Protein 6ZUS (pdb70)

Nearest PDB structures (foldseek):
  6zus-assembly1_A  TM=1.007E+00  e=6.731E-32  Fulvia fulva
  4fpq-assembly1_A  TM=4.615E-01  e=1.179E-02  Plenodomus lingam JN3
  4wjb-assembly2_C  TM=2.778E-01  e=6.320E-01  Burkholderia cenocepacia J2315
  3io1-assembly1_B-2  TM=3.240E-01  e=3.001E+00  Klebsiella pneumoniae subsp. pneumoniae MGH 78578
  3n5f-assembly1_B  TM=2.311E-01  e=1.263E+00  Geobacillus stearothermophilus

Foldseek 3Di:
DWQLFWFKKKKKKKFKDKDALVDDQVVPDDPVNQVVLVVQFDQDPLFAFPDTKADKDWDWDWAQDPVDPRIIMIITMIIIMRGTGHAAWDDSPPDIDGRPFQRVNCNGSVAHEDEVVQPPVNDDDRIHMYMDTPGGRHTSYPD

Structure (mmCIF, N/CA/C/O backbone):
data_6ZUS
#
_entry.id   6ZUS
#
_cell.length_a   40.640
_cell.length_b   53.640
_cell.length_c   86.150
_cell.angle_alpha   90.000
_cell.angle_beta   90.000
_cell.angle_gamma   90.000
#
_symmetry.space_group_name_H-M   'P 21 21 21'
#
loop_
_entity.id
_entity.type
_entity.pdbx_description
1 polymer 'Extracellular protein 11-1'
2 non-polymer DI(HYDROXYETHYL)ETHER
3 non-polymer GLYCEROL
4 non-polymer 'ZINC ION'
5 water water
#
loop_
_atom_site.group_PDB
_atom_site.id
_atom_site.type_symbol
_atom_site.label_atom_id
_atom_site.label_alt_id
_atom_site.label_comp_id
_atom_site.label_asym_id
_atom_site.label_entity_id
_atom_site.label_seq_id
_atom_site.pdbx_PDB_ins_code
_atom_site.Cartn_x
_atom_site.Cartn_y
_atom_site.Cartn_z
_atom_site.occupancy
_atom_site.B_iso_or_equiv
_atom_site.auth_seq_id
_atom_site.auth_comp_id
_atom_site.auth_asym_id
_atom_site.auth_atom_id
_atom_site.pdbx_PDB_model_num
ATOM 1 N N . GLY A 1 1 ? 34.536 -7.805 10.636 1.00 27.70 -2 GLY A N 1
ATOM 2 C CA . GLY A 1 1 ? 35.399 -6.670 10.920 1.00 24.61 -2 GLY A CA 1
ATOM 3 C C . GLY A 1 1 ? 35.705 -6.594 12.430 1.00 26.74 -2 GLY A C 1
ATOM 4 O O . GLY A 1 1 ? 35.226 -7.457 13.208 1.00 24.04 -2 GLY A O 1
ATOM 5 N N . HIS A 1 2 ? 36.468 -5.575 12.813 1.00 31.37 -1 HIS A N 1
ATOM 6 C CA . HIS A 1 2 ? 36.774 -5.151 14.208 1.00 30.81 -1 HIS A CA 1
ATOM 7 C C . HIS A 1 2 ? 36.565 -3.645 14.260 1.00 32.10 -1 HIS A C 1
ATOM 8 O O . HIS A 1 2 ? 36.895 -2.983 13.258 1.00 31.37 -1 HIS A O 1
ATOM 15 N N . MET A 1 3 ? 35.979 -3.129 15.342 1.00 27.91 0 MET A N 1
ATOM 16 C CA A MET A 1 3 ? 35.956 -1.677 15.658 0.50 30.75 0 MET A CA 1
ATOM 17 C CA B MET A 1 3 ? 35.990 -1.666 15.608 0.50 30.57 0 MET A CA 1
ATOM 18 C C . MET A 1 3 ? 37.100 -1.418 16.645 1.00 28.77 0 MET A C 1
ATOM 19 O O . MET A 1 3 ? 37.001 -1.904 17.788 1.00 26.21 0 MET A O 1
ATOM 28 N N . LEU A 1 4 ? 38.159 -0.732 16.249 1.00 27.78 1 LEU A N 1
ATOM 29 C CA . LEU A 1 4 ? 39.367 -0.582 17.125 1.00 33.46 1 LEU A CA 1
ATOM 30 C C . LEU A 1 4 ? 39.391 0.804 17.775 1.00 34.55 1 LEU A C 1
ATOM 31 O O . LEU A 1 4 ? 40.468 1.171 18.225 1.00 41.67 1 LEU A O 1
ATOM 36 N N . ASP A 1 5 ? 38.234 1.471 17.837 1.00 34.00 2 ASP A N 1
ATOM 37 C CA . ASP A 1 5 ? 38.049 2.911 18.183 1.00 44.16 2 ASP A CA 1
ATOM 38 C C . ASP A 1 5 ? 37.184 3.026 19.461 1.00 39.24 2 ASP A C 1
ATOM 39 O O . ASP A 1 5 ? 36.316 3.946 19.518 1.00 41.81 2 ASP A O 1
ATOM 44 N N . CYS A 1 6 ? 37.251 2.027 20.348 1.00 29.55 3 CYS A N 1
ATOM 45 C CA . CYS A 1 6 ? 36.635 2.101 21.692 1.00 28.67 3 CYS A CA 1
ATOM 46 C C . CYS A 1 6 ? 37.712 2.598 22.676 1.00 27.46 3 CYS A C 1
ATOM 47 O O . CYS A 1 6 ? 38.927 2.606 22.313 1.00 24.07 3 CYS A O 1
ATOM 50 N N . LYS A 1 7 ? 37.291 2.989 23.883 1.00 25.66 4 LYS A N 1
ATOM 51 C CA . LYS A 1 7 ? 38.170 3.417 25.006 1.00 24.24 4 LYS A CA 1
ATOM 52 C C . LYS A 1 7 ? 37.790 2.625 26.262 1.00 24.26 4 LYS A C 1
ATOM 53 O O . LYS A 1 7 ? 36.651 2.061 26.320 1.00 24.85 4 LYS A O 1
ATOM 59 N N . ALA A 1 8 ? 38.724 2.525 27.214 1.00 21.24 5 ALA A N 1
ATOM 60 C CA . ALA A 1 8 ? 38.448 2.064 28.577 1.00 21.27 5 ALA A CA 1
ATOM 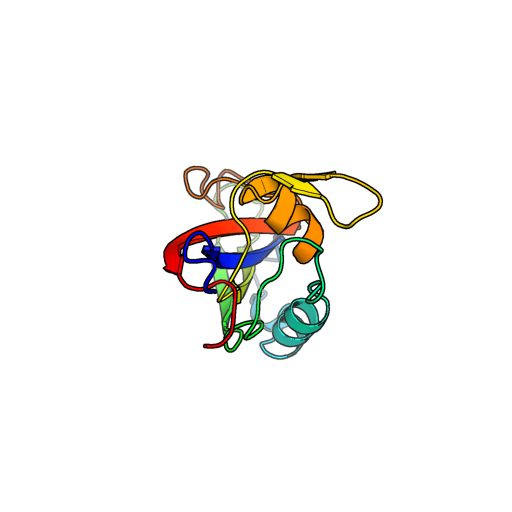61 C C . ALA A 1 8 ? 38.304 3.324 29.433 1.00 21.71 5 ALA A C 1
ATOM 62 O O . ALA A 1 8 ? 39.060 4.291 29.205 1.00 20.51 5 ALA A O 1
ATOM 64 N N . VAL A 1 9 ? 37.307 3.315 30.332 1.00 22.89 6 VAL A N 1
ATOM 65 C CA . VAL A 1 9 ? 36.940 4.492 31.170 1.00 20.17 6 VAL A CA 1
ATOM 66 C C . VAL A 1 9 ? 37.040 4.063 32.643 1.00 20.82 6 VAL A C 1
ATOM 67 O O . VAL A 1 9 ? 36.364 3.086 33.036 1.00 20.21 6 VAL A O 1
ATOM 71 N N . ALA A 1 10 ? 37.907 4.743 33.416 1.00 20.00 7 ALA A N 1
ATOM 72 C CA . ALA A 1 10 ? 38.032 4.632 34.882 1.00 20.87 7 ALA A CA 1
ATOM 73 C C . ALA A 1 10 ? 36.892 5.466 35.489 1.00 19.31 7 ALA A C 1
ATOM 74 O O . ALA A 1 10 ? 36.897 6.670 35.296 1.00 20.24 7 ALA A O 1
ATOM 76 N N . LEU A 1 11 ? 35.953 4.819 36.160 1.00 19.85 8 LEU A N 1
ATOM 77 C CA . LEU A 1 11 ? 34.721 5.451 36.746 1.00 18.64 8 LEU A CA 1
ATOM 78 C C . LEU A 1 11 ? 34.819 5.411 38.267 1.00 17.68 8 LEU A C 1
ATOM 79 O O . LEU A 1 11 ? 35.335 4.404 38.850 1.00 16.99 8 LEU A O 1
ATOM 84 N N . LYS A 1 12 ? 34.266 6.423 38.895 1.00 17.60 9 LYS A N 1
ATOM 85 C CA . LYS A 1 12 ? 34.213 6.463 40.377 1.00 18.00 9 LYS A CA 1
ATOM 86 C C . LYS A 1 12 ? 32.977 7.240 40.829 1.00 15.75 9 LYS A C 1
ATOM 87 O O . LYS A 1 12 ? 32.704 8.347 40.293 1.00 18.02 9 LYS A O 1
ATOM 93 N N . TRP A 1 13 ? 32.233 6.578 41.691 1.00 16.47 10 TRP A N 1
ATOM 94 C CA . TRP A 1 13 ? 31.013 7.082 42.366 1.00 16.57 10 TRP A CA 1
ATOM 95 C C . TRP A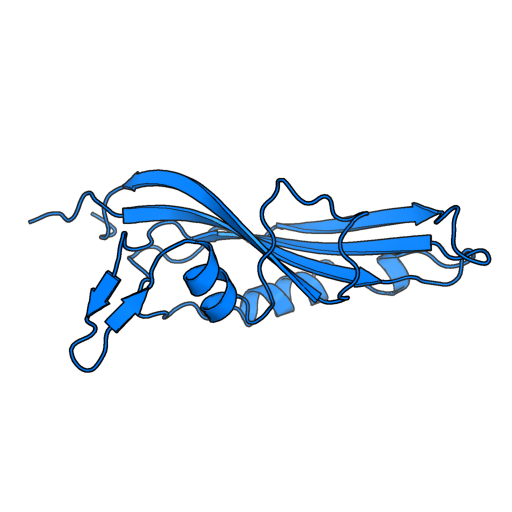 1 13 ? 31.441 7.588 43.735 1.00 16.98 10 TRP A C 1
ATOM 96 O O . TRP A 1 13 ? 32.157 6.860 44.471 1.00 17.66 10 TRP A O 1
ATOM 107 N N . VAL A 1 14 ? 31.063 8.802 44.093 1.00 16.41 11 VAL A N 1
ATOM 108 C CA . VAL A 1 14 ? 31.566 9.444 45.335 1.00 17.74 11 VAL A CA 1
ATOM 109 C C . VAL A 1 14 ? 30.402 10.003 46.152 1.00 18.55 11 VAL A C 1
ATOM 110 O O . VAL A 1 14 ? 29.548 10.691 45.573 1.00 16.00 11 VAL A O 1
ATOM 114 N N . HIS A 1 15 ? 30.410 9.717 47.453 1.00 16.96 12 HIS A N 1
ATOM 115 C CA . HIS A 1 15 ? 29.593 10.437 48.466 1.00 18.11 12 HIS A CA 1
ATOM 116 C C . HIS A 1 15 ? 30.563 11.124 49.444 1.00 18.13 12 HIS A C 1
ATOM 117 O O . HIS A 1 15 ? 31.248 10.407 50.178 1.00 17.56 12 HIS A O 1
ATOM 124 N N . GLN A 1 16 ? 30.63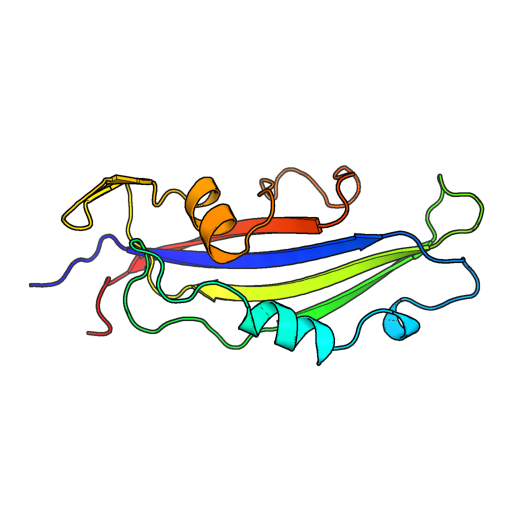7 12.458 49.406 1.00 17.06 13 GLN A N 1
ATOM 125 C CA . GLN A 1 16 ? 31.409 13.279 50.359 1.00 17.71 13 GLN A CA 1
ATOM 126 C C . GLN A 1 16 ? 30.412 13.918 51.320 1.00 18.26 13 GLN A C 1
ATOM 127 O O . GLN A 1 16 ? 29.452 14.592 50.885 1.00 17.31 13 GLN A O 1
ATOM 133 N N . PHE A 1 17 ? 30.625 13.735 52.598 1.00 19.38 14 PHE A N 1
ATOM 134 C CA . PHE A 1 17 ? 29.742 14.320 53.643 1.00 19.58 14 PHE A CA 1
ATOM 135 C C . PHE A 1 17 ? 30.504 14.544 54.956 1.00 19.36 14 PHE A C 1
ATOM 136 O O . PHE A 1 17 ? 31.622 14.053 55.134 1.00 20.41 14 PHE A O 1
ATOM 144 N N A ARG A 1 18 ? 29.904 15.319 55.859 0.50 20.77 15 ARG A N 1
ATOM 145 N N B ARG A 1 18 ? 29.846 15.257 55.869 0.50 20.99 15 ARG A N 1
ATOM 146 C CA A ARG A 1 18 ? 30.538 15.650 57.164 0.50 21.27 15 ARG A CA 1
ATOM 147 C CA B ARG A 1 18 ? 30.425 15.675 57.172 0.50 21.89 15 ARG A CA 1
ATOM 148 C C A ARG A 1 18 ? 29.847 14.818 58.245 0.50 21.19 15 ARG A C 1
ATOM 149 C C B ARG A 1 18 ? 29.813 14.795 58.260 0.50 21.47 15 ARG A C 1
ATOM 150 O O A ARG A 1 18 ? 28.620 14.584 58.139 0.50 19.75 15 ARG A O 1
ATOM 151 O O B ARG A 1 18 ? 28.599 14.481 58.169 0.50 19.75 15 ARG A O 1
ATOM 166 N N . ILE A 1 19 ? 30.612 14.419 59.259 1.00 18.78 16 ILE A N 1
ATOM 167 C CA . ILE A 1 19 ? 30.101 13.658 60.421 1.00 20.44 16 ILE A CA 1
ATOM 168 C C . ILE A 1 19 ? 30.635 14.313 61.685 1.00 19.81 16 ILE A C 1
ATOM 169 O O . ILE A 1 19 ? 31.628 15.053 61.654 1.00 18.73 16 ILE A O 1
ATOM 174 N N . PRO A 1 20 ? 29.999 14.046 62.843 1.00 23.34 17 PRO A N 1
ATOM 175 C CA . PRO A 1 20 ? 30.507 14.561 64.122 1.00 25.28 17 PRO A CA 1
ATOM 176 C C . PRO A 1 20 ? 31.966 14.122 64.341 1.00 24.24 17 PRO A C 1
ATOM 177 O O . PRO A 1 20 ? 32.299 12.947 64.004 1.00 23.78 17 PRO A O 1
ATOM 181 N N . GLY A 1 21 ? 32.812 15.032 64.842 1.00 24.42 18 GLY A N 1
ATOM 182 C CA . GLY A 1 21 ? 34.254 14.750 65.051 1.00 25.85 18 GLY A CA 1
ATOM 183 C C . GLY A 1 21 ? 34.520 13.548 65.968 1.00 25.91 18 GLY A C 1
ATOM 184 O O . GLY A 1 21 ? 35.605 12.974 65.869 1.00 28.48 18 GLY A O 1
ATOM 185 N N . GLY A 1 22 ? 33.596 13.201 66.865 1.00 24.51 19 GLY A N 1
ATOM 186 C CA . GLY A 1 22 ? 33.756 12.046 67.762 1.00 26.67 19 GLY A CA 1
ATOM 187 C C . GLY A 1 22 ? 33.449 10.730 67.045 1.00 30.31 19 GLY A C 1
ATOM 188 O O . GLY A 1 22 ? 33.704 9.645 67.613 1.00 31.07 19 GLY A O 1
ATOM 189 N N . ASP A 1 23 ? 32.866 10.784 65.845 1.00 24.83 20 ASP A N 1
ATOM 190 C CA . ASP A 1 23 ? 32.509 9.560 65.091 1.00 21.85 20 ASP A CA 1
ATOM 191 C C . ASP A 1 23 ? 33.626 9.194 64.095 1.00 21.21 20 ASP A C 1
ATOM 192 O O . ASP A 1 23 ? 34.540 10.033 63.826 1.00 22.17 20 ASP A O 1
ATOM 197 N N . ASN A 1 24 ? 33.472 8.028 63.478 1.00 20.81 21 ASN A N 1
ATOM 198 C CA . ASN A 1 24 ? 34.377 7.521 62.413 1.00 21.06 21 ASN A CA 1
ATOM 199 C C . ASN A 1 24 ? 33.586 7.312 61.121 1.00 19.87 21 ASN A C 1
ATOM 200 O O . ASN A 1 24 ? 32.402 6.935 61.167 1.00 20.31 21 ASN A O 1
ATOM 205 N N . CYS A 1 25 ? 34.237 7.462 59.966 1.00 22.67 22 CYS A N 1
ATOM 206 C CA . CYS A 1 25 ? 33.528 7.349 58.651 1.00 24.54 22 CYS A CA 1
ATOM 207 C C . CYS A 1 25 ? 33.020 5.930 58.456 1.00 20.72 22 CYS A C 1
ATOM 208 O O . CYS A 1 25 ? 31.985 5.769 57.810 1.00 22.58 22 CYS A O 1
ATOM 211 N N . ASN A 1 26 ? 33.736 4.940 58.998 1.00 22.15 23 ASN A N 1
ATOM 212 C CA . ASN A 1 26 ? 33.308 3.515 58.881 1.00 22.67 23 ASN A CA 1
ATOM 213 C C . ASN A 1 26 ? 32.153 3.195 59.856 1.00 23.30 23 ASN A C 1
ATOM 214 O O . ASN A 1 26 ? 31.738 2.014 59.884 1.00 24.54 23 ASN A O 1
ATOM 219 N N . PHE A 1 27 ? 31.585 4.159 60.584 1.00 20.91 24 PHE A N 1
ATOM 220 C CA . PHE A 1 27 ? 30.231 3.957 61.183 1.00 20.39 24 PHE A CA 1
ATOM 221 C C . PHE A 1 27 ? 29.140 4.221 60.122 1.00 22.29 24 PHE A C 1
ATOM 222 O O . PHE A 1 27 ? 28.001 3.879 60.350 1.00 24.26 24 PHE A O 1
ATOM 230 N N . TYR A 1 28 ? 29.467 4.881 58.996 1.00 22.41 25 TYR A N 1
ATOM 231 C CA . TYR A 1 28 ? 28.485 5.431 58.022 1.00 22.74 25 TYR A CA 1
ATOM 232 C C . TYR A 1 28 ? 28.507 4.680 56.679 1.00 27.79 25 TYR A C 1
ATOM 233 O O . TYR A 1 28 ? 27.457 4.599 56.004 1.00 33.92 25 TYR A O 1
ATOM 242 N N . CYS A 1 29 ? 29.690 4.260 56.236 1.00 27.10 26 CYS A N 1
ATOM 243 C CA . CYS A 1 29 ? 29.933 3.596 54.928 1.00 33.15 26 CYS A CA 1
ATOM 244 C C . CYS A 1 29 ? 30.530 2.221 55.190 1.00 32.72 26 CYS A C 1
ATOM 245 O O . CYS A 1 29 ? 31.315 2.079 56.151 1.00 30.49 26 CYS A O 1
ATOM 248 N N . SER A 1 30 ? 30.195 1.283 54.321 1.00 32.79 27 SER A N 1
ATOM 249 C CA . SER A 1 30 ? 30.731 -0.097 54.333 1.00 36.47 27 SER A CA 1
ATOM 250 C C . SER A 1 30 ? 31.132 -0.475 52.912 1.00 34.57 27 SER A C 1
ATOM 251 O O . SER A 1 30 ? 30.543 0.087 51.945 1.00 31.45 27 SER A O 1
ATOM 254 N N . TYR A 1 31 ? 32.081 -1.393 52.813 1.00 33.87 28 TYR A N 1
ATOM 255 C CA A TYR A 1 31 ? 32.479 -2.129 51.577 0.50 31.49 28 TYR A CA 1
ATOM 256 C CA B TYR A 1 31 ? 32.474 -1.975 51.508 0.50 32.98 28 TYR A CA 1
ATOM 257 C C . TYR A 1 31 ? 31.198 -2.564 50.881 1.00 32.65 28 TYR A C 1
ATOM 258 O O . TYR A 1 31 ? 31.036 -2.346 49.683 1.00 33.02 28 TYR A O 1
ATOM 275 N N . ASP A 1 32 ? 30.287 -3.147 51.667 1.00 32.06 29 ASP A N 1
ATOM 276 C CA . ASP A 1 32 ? 29.034 -3.761 51.152 1.00 35.33 29 ASP A CA 1
ATOM 277 C C . ASP A 1 32 ? 28.097 -2.695 50.590 1.00 35.92 29 ASP A C 1
ATOM 278 O O . ASP A 1 32 ? 27.500 -2.928 49.536 1.00 27.05 29 ASP A O 1
ATOM 283 N N . SER A 1 33 ? 27.891 -1.597 51.315 1.00 31.48 30 SER A N 1
ATOM 284 C CA . SER A 1 33 ? 27.009 -0.493 50.866 1.00 29.53 30 SER A CA 1
ATOM 285 C C . SER A 1 33 ? 27.570 0.093 49.562 1.00 23.99 30 SER A C 1
ATOM 286 O O . SER A 1 33 ? 26.761 0.384 48.666 1.00 26.75 30 SER A O 1
ATOM 289 N N . LEU A 1 34 ? 28.886 0.219 49.463 1.00 21.73 31 LEU A N 1
ATOM 290 C CA . LEU A 1 34 ? 29.532 0.838 48.266 1.00 22.87 31 LEU A CA 1
ATOM 291 C C . LEU A 1 34 ? 29.460 -0.154 47.098 1.00 25.23 31 LEU A C 1
ATOM 292 O O . LEU A 1 34 ? 29.144 0.244 45.973 1.00 21.90 31 LEU A O 1
ATOM 297 N N . TYR A 1 35 ? 29.653 -1.446 47.366 1.00 26.47 32 TYR A N 1
ATOM 298 C CA . TYR A 1 35 ? 29.494 -2.486 46.310 1.00 27.23 32 TYR A CA 1
ATOM 299 C C . TYR A 1 35 ? 28.040 -2.435 45.806 1.00 26.96 32 TYR A C 1
ATOM 300 O O . TYR A 1 35 ? 27.803 -2.534 44.565 1.00 29.45 32 TYR A O 1
ATOM 309 N N . GLN A 1 36 ? 27.048 -2.177 46.663 1.00 26.23 33 GLN A N 1
ATOM 310 C CA . GLN A 1 36 ? 25.641 -2.119 46.215 1.00 30.14 33 GLN A CA 1
ATOM 311 C C . GLN A 1 36 ? 25.460 -0.886 45.331 1.00 26.48 33 GLN A C 1
ATOM 312 O O . GLN A 1 36 ? 24.634 -0.934 44.416 1.00 25.87 33 GLN A O 1
ATOM 318 N N . GLN A 1 37 ? 26.141 0.204 45.639 1.00 24.16 34 GLN A N 1
ATOM 319 C CA . GLN A 1 37 ? 26.074 1.401 44.738 1.00 24.46 34 GLN A CA 1
ATOM 320 C C . GLN A 1 37 ? 26.623 1.005 43.368 1.00 21.56 34 GLN A C 1
ATOM 321 O O . GLN A 1 37 ? 25.977 1.318 42.350 1.00 21.90 34 GLN A O 1
ATOM 327 N N . PHE A 1 38 ? 27.766 0.319 43.327 1.00 22.15 35 PHE A N 1
ATOM 328 C CA . PHE A 1 38 ? 28.333 -0.159 42.046 1.00 22.96 35 PHE A CA 1
ATOM 329 C C . PHE A 1 38 ? 27.288 -1.006 41.291 1.00 21.97 35 PHE A C 1
ATOM 330 O O . PHE A 1 38 ? 27.100 -0.856 40.072 1.00 21.23 35 PHE A O 1
ATOM 338 N N . ASN A 1 39 ? 26.601 -1.899 41.982 1.00 23.94 36 ASN A N 1
ATOM 339 C CA . ASN A 1 39 ? 25.570 -2.779 41.361 1.00 24.79 36 ASN A CA 1
ATOM 340 C C . ASN A 1 39 ? 24.451 -1.948 40.716 1.00 23.47 36 ASN A C 1
ATOM 341 O O . ASN A 1 39 ? 23.848 -2.441 39.780 1.00 23.70 36 ASN A O 1
ATOM 346 N N . LEU A 1 40 ? 24.192 -0.696 41.158 1.00 20.31 37 LEU A N 1
ATOM 347 C CA . LEU A 1 40 ? 23.138 0.158 40.544 1.00 20.72 37 LEU A CA 1
ATOM 348 C C . LEU A 1 40 ? 23.615 0.880 39.283 1.00 19.20 37 LEU A C 1
ATOM 349 O O . LEU A 1 40 ? 22.770 1.452 38.570 1.00 19.38 37 LEU A O 1
ATOM 354 N N . TRP A 1 41 ? 24.920 0.943 39.026 1.00 18.10 38 TRP A N 1
ATOM 355 C CA . TRP A 1 41 ? 25.414 1.571 37.774 1.00 18.58 38 TRP A CA 1
ATOM 356 C C . TRP A 1 41 ? 24.737 0.900 36.577 1.00 20.65 38 TRP A C 1
ATOM 357 O O . TRP A 1 41 ? 24.561 -0.342 36.600 1.00 21.50 38 TRP A O 1
ATOM 368 N N . LYS A 1 42 ? 24.374 1.696 35.585 1.00 21.76 39 LYS A N 1
ATOM 369 C CA . LYS A 1 42 ? 23.754 1.202 34.331 1.00 23.71 39 LYS A CA 1
ATOM 370 C C . LYS A 1 42 ? 24.826 0.474 33.521 1.00 21.98 39 LYS A C 1
ATOM 371 O O . LYS A 1 42 ? 25.825 1.109 33.113 1.00 22.47 39 LYS A O 1
ATOM 377 N N . LYS A 1 43 ? 24.618 -0.802 33.226 1.00 25.10 40 LYS A N 1
ATOM 378 C CA . LYS A 1 43 ? 25.677 -1.611 32.511 1.00 27.04 40 LYS A CA 1
ATOM 379 C C . LYS A 1 43 ? 25.277 -1.864 31.043 1.00 27.09 40 LYS A C 1
ATOM 380 O O . LYS A 1 43 ? 26.108 -2.444 30.291 1.00 24.98 40 LYS A O 1
ATOM 386 N N . ASN A 1 44 ? 24.174 -1.267 30.590 1.00 23.01 41 ASN A N 1
ATOM 387 C CA . ASN A 1 44 ? 23.675 -1.433 29.206 1.00 26.71 41 ASN A CA 1
ATOM 388 C C . ASN A 1 44 ? 23.422 -0.071 28.569 1.00 26.97 41 ASN A C 1
ATOM 389 O O . ASN A 1 44 ? 22.511 0.038 27.726 1.00 27.12 41 ASN A O 1
ATOM 394 N N . ASP A 1 45 ? 24.296 0.901 28.830 1.00 22.62 42 ASP A N 1
ATOM 395 C CA . ASP A 1 45 ? 24.253 2.173 28.066 1.00 23.84 42 ASP A CA 1
ATOM 396 C C . ASP A 1 45 ? 24.446 1.886 26.562 1.00 22.74 42 ASP A C 1
ATOM 397 O O . ASP A 1 45 ? 25.215 0.974 26.206 1.00 21.99 42 ASP A O 1
ATOM 402 N N . ALA A 1 46 ? 23.822 2.683 25.698 1.00 23.78 43 ALA A N 1
ATOM 403 C CA . ALA A 1 46 ? 23.995 2.601 24.235 1.00 24.57 43 ALA A CA 1
ATOM 404 C C . ALA A 1 46 ? 25.484 2.658 23.861 1.00 25.29 43 ALA A C 1
ATOM 405 O O . ALA A 1 46 ? 25.872 2.003 22.853 1.00 23.26 43 ALA A O 1
ATOM 407 N N . CYS A 1 47 ? 26.317 3.431 24.593 1.00 21.80 44 CYS A N 1
ATOM 408 C CA . CYS A 1 47 ? 27.788 3.572 24.328 1.00 22.42 44 CYS A CA 1
ATOM 409 C C . CYS A 1 47 ? 28.619 2.396 24.858 1.00 21.20 44 CYS A C 1
ATOM 410 O O . CYS A 1 47 ? 29.837 2.373 24.588 1.00 21.85 44 CYS A O 1
ATOM 413 N N . GLN A 1 48 ? 28.024 1.446 25.564 1.00 20.34 45 GLN A N 1
ATOM 414 C CA . GLN A 1 48 ? 28.778 0.314 26.169 1.00 20.53 45 GLN A CA 1
ATOM 415 C C . GLN A 1 48 ? 29.192 -0.690 25.059 1.00 21.89 45 GLN A C 1
ATOM 416 O O . GLN A 1 48 ? 28.317 -1.140 24.303 1.00 21.59 45 GLN A O 1
ATOM 422 N N . GLY A 1 49 ? 30.473 -1.072 25.002 1.00 21.46 46 GLY A N 1
ATOM 423 C CA . GLY A 1 49 ? 30.941 -2.231 24.240 1.00 21.06 46 GLY A CA 1
ATOM 424 C C . GLY A 1 49 ? 30.874 -3.493 25.060 1.00 22.83 46 GLY A C 1
ATOM 425 O O . GLY A 1 49 ? 30.038 -3.618 25.997 1.00 22.10 46 GLY A O 1
ATOM 426 N N . ALA A 1 50 ? 31.704 -4.460 24.692 1.00 21.48 47 ALA A N 1
ATOM 427 C CA . ALA A 1 50 ? 31.702 -5.803 25.301 1.00 21.77 47 ALA A CA 1
ATOM 428 C C . ALA A 1 50 ? 32.467 -5.792 26.640 1.00 21.82 47 ALA A C 1
ATOM 429 O O . ALA A 1 50 ? 33.163 -4.780 26.977 1.00 21.80 47 ALA A O 1
ATOM 431 N N . ASP A 1 51 ? 32.352 -6.889 27.373 1.00 23.33 48 ASP A N 1
ATOM 432 C CA . ASP A 1 51 ? 33.251 -7.247 28.497 1.00 26.51 48 ASP A CA 1
ATOM 433 C C . ASP A 1 51 ? 32.858 -6.516 29.800 1.00 29.67 48 ASP A C 1
ATOM 434 O O . ASP A 1 51 ? 33.529 -6.761 30.830 1.00 26.02 48 ASP A O 1
ATOM 439 N N . GLY A 1 52 ? 31.840 -5.657 29.794 1.00 26.19 49 GLY A N 1
ATOM 440 C CA . GLY A 1 52 ? 31.322 -5.062 31.036 1.00 26.28 49 GLY A CA 1
ATOM 441 C C . GLY A 1 52 ? 32.392 -4.303 31.820 1.00 24.51 49 GLY A C 1
ATOM 442 O O . GLY A 1 52 ? 33.133 -3.497 31.228 1.00 21.85 49 GLY A O 1
ATOM 443 N N . PHE A 1 53 ? 32.405 -4.503 33.139 1.00 24.16 50 PHE A N 1
ATOM 444 C CA . PHE A 1 53 ? 33.112 -3.658 34.127 1.00 23.66 50 PHE A CA 1
ATOM 445 C C . PHE A 1 53 ? 34.051 -4.555 34.916 1.00 23.57 50 PHE A C 1
ATOM 446 O O . PHE A 1 53 ? 33.725 -5.719 35.175 1.00 23.10 50 PHE A O 1
ATOM 454 N N . SER A 1 54 ? 35.162 -3.968 35.309 1.00 23.86 51 SER A N 1
ATOM 455 C CA . SER A 1 54 ? 36.159 -4.566 36.228 1.00 25.68 51 SER A CA 1
ATOM 456 C C . SER A 1 54 ? 35.527 -4.766 37.607 1.00 26.45 51 SER A C 1
ATOM 457 O O . SER A 1 54 ? 34.351 -4.327 37.860 1.00 25.39 51 SER A O 1
ATOM 460 N N . THR A 1 55 ? 36.223 -5.543 38.440 1.00 27.56 52 THR A N 1
ATOM 461 C CA . THR A 1 55 ? 35.905 -5.686 39.879 1.00 27.72 52 THR A CA 1
ATOM 462 C C . THR A 1 55 ? 35.852 -4.278 40.492 1.00 24.41 52 THR A C 1
ATOM 463 O O . THR A 1 55 ? 36.698 -3.433 40.138 1.00 24.56 52 THR A O 1
ATOM 467 N N . ALA A 1 56 ? 34.826 -4.023 41.280 1.00 25.05 53 ALA A N 1
ATOM 468 C CA . ALA A 1 56 ? 34.646 -2.707 41.951 1.00 25.52 53 ALA A CA 1
ATOM 469 C C . ALA A 1 56 ? 35.585 -2.663 43.171 1.00 28.96 53 ALA A C 1
ATOM 470 O O . ALA A 1 56 ? 35.757 -3.690 43.840 1.00 25.45 53 ALA A O 1
ATOM 472 N N . ILE A 1 57 ? 36.130 -1.492 43.473 1.00 25.70 54 ILE A N 1
ATOM 473 C CA . ILE A 1 57 ? 37.008 -1.261 44.647 1.00 26.16 54 ILE A CA 1
ATOM 474 C C . ILE A 1 57 ? 36.399 -0.144 45.503 1.00 24.30 54 ILE A C 1
ATOM 475 O O .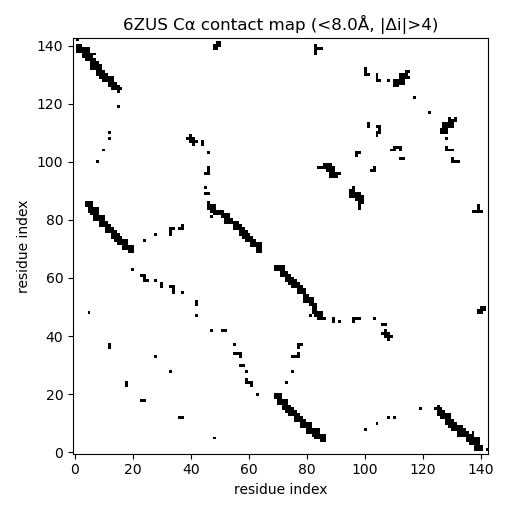 ILE A 1 57 ? 36.562 1.028 45.150 1.00 23.84 54 ILE A O 1
ATOM 480 N N . PRO A 1 58 ? 35.700 -0.492 46.601 1.00 25.51 55 PRO A N 1
ATOM 481 C CA . PRO A 1 58 ? 35.294 0.483 47.623 1.00 25.90 55 PRO A CA 1
ATOM 482 C C . PRO A 1 58 ? 36.478 1.155 48.321 1.00 26.41 55 PRO A C 1
ATOM 483 O O . PRO A 1 58 ? 37.565 0.573 48.491 1.00 24.80 55 PRO A O 1
ATOM 487 N N . LYS A 1 59 ? 36.282 2.405 48.733 1.00 23.86 56 LYS A N 1
ATOM 488 C CA . LYS A 1 59 ? 37.314 3.140 49.482 1.00 25.52 56 LYS A CA 1
ATOM 489 C C . LYS A 1 59 ? 36.592 4.054 50.464 1.00 23.85 56 LYS A C 1
ATOM 490 O O . LYS A 1 59 ? 35.507 4.583 50.128 1.00 19.55 56 LYS A O 1
ATOM 496 N N . ILE A 1 60 ? 37.202 4.275 51.625 1.00 22.61 57 ILE A N 1
ATOM 497 C CA . ILE A 1 60 ? 36.663 5.186 52.681 1.00 21.90 57 ILE A CA 1
ATOM 498 C C . ILE A 1 60 ? 37.843 6.052 53.125 1.00 24.45 57 ILE A C 1
ATOM 499 O O . ILE A 1 60 ? 38.928 5.493 53.395 1.00 24.66 57 ILE A O 1
ATOM 504 N N . GLN A 1 61 ? 37.691 7.354 53.048 1.00 21.27 58 GLN A N 1
ATOM 505 C CA . GLN A 1 61 ? 38.703 8.352 53.458 1.00 21.95 58 GLN A CA 1
ATOM 506 C C . GLN A 1 61 ? 38.040 9.221 54.540 1.00 22.04 58 GLN A C 1
ATOM 507 O O . GLN A 1 61 ? 36.818 9.514 54.430 1.00 20.80 58 GLN A O 1
ATOM 513 N N . GLU A 1 62 ? 38.832 9.665 55.505 1.00 20.13 59 GLU A N 1
ATOM 514 C CA . GLU A 1 62 ? 38.382 10.475 56.655 1.00 24.02 59 GLU A CA 1
ATOM 515 C C . GLU A 1 62 ? 39.478 11.501 56.935 1.00 23.98 59 GLU A C 1
ATOM 516 O O . GLU A 1 62 ? 40.686 11.128 56.945 1.00 21.49 59 GLU A O 1
ATOM 522 N N . ALA A 1 63 ? 39.087 12.727 57.240 1.00 24.87 60 ALA A N 1
ATOM 523 C CA . ALA A 1 63 ? 40.025 13.790 57.665 1.00 23.94 60 ALA A CA 1
ATOM 524 C C . ALA A 1 63 ? 39.237 14.777 58.514 1.00 23.50 60 ALA A C 1
ATOM 525 O O . ALA A 1 63 ? 38.080 15.033 58.208 1.00 21.96 60 ALA A O 1
ATOM 527 N N . PRO A 1 64 ? 39.835 15.326 59.595 1.00 23.32 61 PRO A N 1
ATOM 528 C CA . PRO A 1 64 ? 39.187 16.388 60.360 1.00 24.07 61 PRO A CA 1
ATOM 529 C C . PRO A 1 64 ? 39.048 17.566 59.398 1.00 25.70 61 PRO A C 1
ATOM 530 O O . PRO A 1 64 ? 39.955 17.811 58.607 1.00 25.47 61 PRO A O 1
ATOM 534 N N . CYS A 1 65 ? 37.926 18.268 59.477 1.00 26.90 62 CYS A N 1
ATOM 535 C CA . CYS A 1 65 ? 37.625 19.427 58.612 1.00 30.47 62 CYS A CA 1
ATOM 536 C C . CYS A 1 65 ? 37.953 20.729 59.388 1.00 29.70 62 CYS A C 1
ATOM 537 O O . CYS A 1 65 ? 37.244 21.008 60.382 1.00 28.33 62 CYS A O 1
ATOM 540 N N . SER A 1 66 ? 39.024 21.454 59.012 1.00 31.17 63 SER A N 1
ATOM 541 C CA . SER A 1 66 ? 39.483 22.696 59.705 1.00 35.97 63 SER A CA 1
ATOM 542 C C . SER A 1 66 ? 38.353 23.737 59.704 1.00 34.08 63 SER A C 1
ATOM 543 O O . SER A 1 66 ? 38.258 24.455 60.691 1.00 33.51 63 SER A O 1
ATOM 546 N N . ASP A 1 67 ? 37.564 23.839 58.621 1.00 37.09 64 ASP A N 1
ATOM 547 C CA . ASP A 1 67 ? 36.536 24.910 58.417 1.00 38.70 64 ASP A CA 1
ATOM 548 C C . ASP A 1 67 ? 35.234 24.584 59.161 1.00 39.72 64 ASP A C 1
ATOM 549 O O . ASP A 1 67 ? 34.388 25.466 59.257 1.00 42.63 64 ASP A O 1
ATOM 554 N N . CYS A 1 68 ? 35.047 23.338 59.587 1.00 38.18 65 CYS A N 1
ATOM 555 C CA . CYS A 1 68 ? 33.786 22.807 60.165 1.00 42.07 65 CYS A CA 1
ATOM 556 C C . CYS A 1 68 ? 33.838 23.026 61.677 1.00 42.60 65 CYS A C 1
ATOM 557 O O . CYS A 1 68 ? 34.922 23.134 62.243 1.00 41.68 65 CYS A O 1
ATOM 560 N N . PRO A 1 69 ? 32.667 23.086 62.356 1.00 46.80 66 PRO A N 1
ATOM 561 C CA . PRO A 1 69 ? 32.595 23.103 63.818 1.00 44.55 66 PRO A CA 1
ATOM 562 C C . PRO A 1 69 ? 32.831 21.720 64.447 1.00 36.45 66 PRO A C 1
ATOM 563 O O . PRO A 1 69 ? 31.924 21.141 65.001 1.00 38.92 66 PRO A O 1
ATOM 567 N N . GLY A 1 70 ? 34.049 21.203 64.360 1.00 30.90 67 GLY A N 1
ATOM 568 C CA . GLY A 1 70 ? 34.416 19.957 65.054 1.00 29.48 67 GLY A CA 1
ATOM 569 C C . GLY A 1 70 ? 34.078 18.725 64.219 1.00 31.23 67 GLY A C 1
ATOM 570 O O . GLY A 1 70 ? 34.201 17.625 64.773 1.00 34.98 67 GLY A O 1
ATOM 571 N N . SER A 1 71 ? 33.715 18.881 62.937 1.00 27.48 68 SER A N 1
ATOM 572 C CA . SER A 1 71 ? 33.263 17.778 62.036 1.00 26.75 68 SER A CA 1
ATOM 573 C C . SER A 1 71 ? 34.461 17.135 61.344 1.00 25.23 68 SER A C 1
ATOM 574 O O . SER A 1 71 ? 35.457 17.861 61.104 1.00 25.58 68 SER A O 1
ATOM 577 N N . LYS A 1 72 ? 34.298 15.877 60.926 1.00 21.66 69 LYS A N 1
ATOM 578 C CA . LYS A 1 72 ? 35.226 15.186 60.010 1.00 20.98 69 LYS A CA 1
ATOM 579 C C . LYS A 1 72 ? 34.536 15.141 58.650 1.00 22.64 69 LYS A C 1
ATOM 580 O O . LYS A 1 72 ? 33.260 15.110 58.597 1.00 21.10 69 LYS A O 1
ATOM 586 N N . THR A 1 73 ? 35.351 15.163 57.602 1.00 21.65 70 THR A N 1
ATOM 587 C CA . THR A 1 73 ? 34.914 14.918 56.208 1.00 22.26 70 THR A CA 1
ATOM 588 C C . THR A 1 73 ? 35.138 13.437 55.910 1.00 22.82 70 THR A C 1
ATOM 589 O O . THR A 1 73 ? 36.319 12.960 56.060 1.00 21.92 70 THR A O 1
ATOM 593 N N . CYS A 1 74 ? 34.085 12.794 55.426 1.00 20.63 71 CYS A N 1
ATOM 594 C CA . CYS A 1 74 ? 34.109 11.417 54.911 1.00 21.42 71 CYS A CA 1
ATOM 595 C C . CYS A 1 74 ? 34.003 11.467 53.396 1.00 21.58 71 CYS A C 1
ATOM 596 O O . CYS A 1 74 ? 33.132 12.194 52.881 1.00 20.34 71 CYS A O 1
ATOM 599 N N . ILE A 1 75 ? 34.819 10.660 52.723 1.00 21.21 72 ILE A N 1
ATOM 600 C CA . ILE A 1 75 ? 34.670 10.465 51.260 1.00 20.05 72 ILE A CA 1
ATOM 601 C C . ILE A 1 75 ? 34.541 8.961 51.042 1.00 22.38 72 ILE A C 1
ATOM 602 O O . ILE A 1 75 ? 35.509 8.256 51.346 1.00 22.40 72 ILE A O 1
ATOM 607 N N . CYS A 1 76 ? 33.341 8.501 50.719 1.00 18.62 73 CYS A N 1
ATOM 608 C CA . CYS A 1 76 ? 33.024 7.071 50.496 1.00 19.97 73 CYS A CA 1
ATOM 609 C C . CYS A 1 76 ? 32.873 6.889 48.991 1.00 22.41 73 CYS A C 1
ATOM 610 O O . CYS A 1 76 ? 32.125 7.656 48.379 1.00 18.78 73 CYS A O 1
ATOM 613 N N . SER A 1 77 ? 33.643 5.992 48.379 1.00 20.14 74 SER A N 1
ATOM 614 C CA . SER A 1 77 ? 33.676 5.923 46.905 1.00 19.27 74 SER A CA 1
ATOM 615 C C . SER A 1 77 ? 33.764 4.467 46.492 1.00 22.35 74 SER A C 1
ATOM 616 O O . SER A 1 77 ? 34.162 3.589 47.310 1.00 19.21 74 SER A O 1
ATOM 619 N N . VAL A 1 78 ? 33.332 4.212 45.274 1.00 21.35 75 VAL A N 1
ATOM 620 C CA . VAL A 1 78 ? 33.551 2.876 44.654 1.00 19.93 75 VAL A CA 1
ATOM 621 C C . VAL A 1 78 ? 33.967 3.139 43.205 1.00 21.43 75 VAL A C 1
ATOM 622 O O . VAL A 1 78 ? 33.372 4.030 42.548 1.00 18.12 75 VAL A O 1
ATOM 626 N N . GLN A 1 79 ? 35.011 2.433 42.761 1.00 21.75 76 GLN A N 1
ATOM 627 C CA . GLN A 1 79 ? 35.593 2.651 41.426 1.00 22.08 76 GLN A CA 1
ATOM 628 C C . GLN A 1 79 ? 35.662 1.315 40.684 1.00 22.80 76 GLN A C 1
ATOM 629 O O . GLN A 1 79 ? 35.789 0.256 41.304 1.00 22.33 76 GLN A O 1
ATOM 635 N N . ALA A 1 80 ? 35.532 1.402 39.376 1.00 20.74 77 ALA A N 1
ATOM 636 C CA . ALA A 1 80 ? 35.667 0.272 38.450 1.00 20.45 77 ALA A CA 1
ATOM 637 C C . ALA A 1 80 ? 35.960 0.844 37.062 1.00 22.07 77 ALA A C 1
ATOM 638 O O . ALA A 1 80 ? 35.704 2.054 36.794 1.00 21.66 77 ALA A O 1
ATOM 640 N N . THR A 1 81 ? 36.460 -0.022 36.188 1.00 22.93 78 THR A N 1
ATOM 641 C CA . THR A 1 81 ? 36.790 0.337 34.794 1.00 21.73 78 THR A CA 1
ATOM 642 C C . THR A 1 81 ? 35.712 -0.236 33.884 1.00 20.77 78 THR A C 1
ATOM 643 O O . THR A 1 81 ? 35.406 -1.443 33.997 1.00 20.90 78 THR A O 1
ATOM 647 N N . ALA A 1 82 ? 35.133 0.617 33.055 1.00 20.85 79 ALA A N 1
ATOM 648 C CA . ALA A 1 82 ? 34.352 0.173 31.880 1.00 21.33 79 ALA A CA 1
ATOM 649 C C . ALA A 1 82 ? 35.379 -0.213 30.803 1.00 18.95 79 ALA A C 1
ATOM 650 O O . ALA A 1 82 ? 36.042 0.659 30.261 1.00 18.46 79 ALA A O 1
ATOM 652 N N . TRP A 1 83 ? 35.498 -1.508 30.523 1.00 20.27 80 TRP A N 1
ATOM 653 C CA . TRP A 1 83 ? 36.563 -2.023 29.621 1.00 22.51 80 TRP A CA 1
ATOM 654 C C . TRP A 1 83 ? 36.458 -1.462 28.199 1.00 21.19 80 TRP A C 1
ATOM 655 O O . TRP A 1 83 ? 37.539 -1.136 27.598 1.00 21.69 80 TRP A O 1
ATOM 666 N N . ARG A 1 84 ? 35.240 -1.319 27.674 1.00 19.29 81 ARG A N 1
ATOM 667 C CA . ARG A 1 84 ? 35.052 -0.974 26.236 1.00 20.60 81 ARG A CA 1
ATOM 668 C C . ARG A 1 84 ? 33.848 -0.044 26.078 1.00 21.14 81 ARG A C 1
ATOM 669 O O . ARG A 1 84 ? 32.709 -0.475 26.370 1.00 20.11 81 ARG A O 1
ATOM 677 N N . VAL A 1 85 ? 34.135 1.200 25.712 1.00 21.34 82 VAL A N 1
ATOM 678 C CA . VAL A 1 85 ? 33.135 2.283 25.556 1.00 21.85 82 VAL A CA 1
ATOM 679 C C . VAL A 1 85 ? 33.351 2.920 24.173 1.00 23.64 82 VAL A C 1
ATOM 680 O O . VAL A 1 85 ? 34.497 3.152 23.785 1.00 21.02 82 VAL A O 1
ATOM 684 N N . ARG A 1 86 ? 32.270 3.195 23.466 1.00 23.36 83 ARG A N 1
ATOM 685 C CA . ARG A 1 86 ? 32.353 3.758 22.097 1.00 24.33 83 ARG A CA 1
ATOM 686 C C . ARG A 1 86 ? 33.014 5.127 22.195 1.00 26.22 83 ARG A C 1
ATOM 687 O O . ARG A 1 86 ? 32.959 5.763 23.277 1.00 25.69 83 ARG A O 1
ATOM 695 N N . ASN A 1 87 ? 33.645 5.538 21.105 1.00 28.22 84 ASN A N 1
ATOM 696 C CA . ASN A 1 87 ? 34.126 6.930 20.923 1.00 30.78 84 ASN A CA 1
ATOM 697 C C . ASN A 1 87 ? 33.125 7.763 20.120 1.00 30.94 84 ASN A C 1
ATOM 698 O O . ASN A 1 87 ? 32.520 7.277 19.170 1.00 34.12 84 ASN A O 1
ATOM 703 N N . GLY A 1 88 ? 33.002 9.025 20.479 1.00 32.18 85 GLY A N 1
ATOM 704 C CA . GLY A 1 88 ? 32.284 10.023 19.675 1.00 33.91 85 GLY A CA 1
ATOM 705 C C . GLY A 1 88 ? 30.813 10.034 20.011 1.00 31.78 85 GLY A C 1
ATOM 706 O O . GLY A 1 88 ? 30.464 9.934 21.206 1.00 38.38 85 GLY A O 1
ATOM 707 N N . LYS A 1 89 ? 30.001 10.157 18.970 1.00 30.38 86 LYS A N 1
ATOM 708 C CA . LYS A 1 89 ? 28.532 10.116 18.997 1.00 32.77 86 LYS A CA 1
ATOM 709 C C . LYS A 1 89 ? 28.146 8.761 18.444 1.00 30.44 86 LYS A C 1
ATOM 7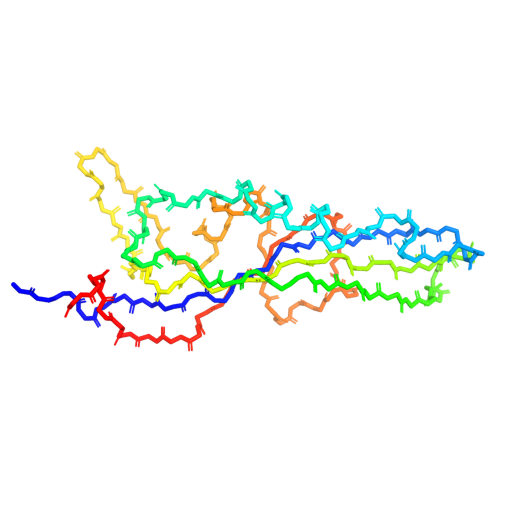10 O O . LYS A 1 89 ? 28.771 8.302 17.471 1.00 36.34 86 LYS A O 1
ATOM 716 N N . TRP A 1 90 ? 27.113 8.165 18.977 1.00 26.10 87 TRP A N 1
ATOM 717 C CA . TRP A 1 90 ? 26.662 6.834 18.558 1.00 24.99 87 TRP A CA 1
ATOM 718 C C . TRP A 1 90 ? 25.169 6.934 18.306 1.00 27.35 87 TRP A C 1
ATOM 719 O O . TRP A 1 90 ? 24.448 7.400 19.219 1.00 24.48 87 TRP A O 1
ATOM 730 N N . PHE A 1 91 ? 24.715 6.421 17.161 1.00 26.94 88 PHE A N 1
ATOM 731 C CA . PHE A 1 91 ? 23.271 6.285 16.842 1.00 26.77 88 PHE A CA 1
ATOM 732 C C . PHE A 1 91 ? 22.803 4.860 17.173 1.00 28.51 88 PHE A C 1
ATOM 733 O O . PHE A 1 91 ? 23.343 3.887 16.589 1.00 32.40 88 PHE A O 1
ATOM 741 N N . ASP A 1 92 ? 21.821 4.689 18.053 1.00 27.47 89 ASP A N 1
ATOM 742 C CA . ASP A 1 92 ? 21.387 3.342 18.505 1.00 29.48 89 ASP A CA 1
ATOM 743 C C . ASP A 1 92 ? 20.304 2.780 17.575 1.00 32.66 89 ASP A C 1
ATOM 744 O O . ASP A 1 92 ? 19.740 1.731 17.913 1.00 35.40 89 ASP A O 1
ATOM 749 N N . GLY A 1 93 ? 19.979 3.459 16.479 1.00 34.75 90 GLY A N 1
ATOM 750 C CA . GLY A 1 93 ? 18.854 3.060 15.599 1.00 40.48 90 GLY A CA 1
ATOM 751 C C . GLY A 1 93 ? 17.641 3.979 15.732 1.00 41.59 90 GLY A C 1
ATOM 752 O O . GLY A 1 93 ? 16.824 4.019 14.775 1.00 35.70 90 GLY A O 1
ATOM 753 N N . GLN A 1 94 ? 17.518 4.690 16.863 1.00 33.74 91 GLN A N 1
ATOM 754 C CA . GLN A 1 94 ? 16.385 5.602 17.155 1.00 36.32 91 GLN A CA 1
ATOM 755 C C . GLN A 1 94 ? 16.890 7.012 17.501 1.00 38.25 91 GLN A C 1
ATOM 756 O O . GLN A 1 94 ? 16.234 7.966 17.111 1.00 37.24 91 GLN A O 1
ATOM 762 N N . GLN A 1 95 ? 18.008 7.158 18.223 1.00 30.09 92 GLN A N 1
ATOM 763 C CA . GLN A 1 95 ? 18.534 8.488 18.622 1.00 29.82 92 GLN A CA 1
ATOM 764 C C . GLN A 1 95 ? 20.044 8.427 18.814 1.00 29.11 92 GLN A C 1
ATOM 765 O O . GLN A 1 95 ? 20.606 7.322 18.927 1.00 28.80 92 GLN A O 1
ATOM 771 N N . TRP A 1 96 ? 20.653 9.605 18.833 1.00 27.03 93 TRP A N 1
ATOM 772 C CA . TRP A 1 96 ? 22.090 9.820 19.090 1.00 28.02 93 TRP A CA 1
ATOM 773 C C . TRP A 1 96 ? 22.401 9.870 20.594 1.00 26.47 93 TRP A C 1
ATOM 774 O O . TRP A 1 96 ? 21.645 10.512 21.414 1.00 23.90 93 TRP A O 1
ATOM 785 N N . PHE A 1 97 ? 23.580 9.348 20.907 1.00 25.32 94 PHE A N 1
ATOM 786 C CA . PHE A 1 97 ? 24.211 9.334 22.257 1.00 24.74 94 PHE A CA 1
ATOM 787 C C . PHE A 1 97 ? 25.604 9.932 22.146 1.00 22.79 94 PHE A C 1
ATOM 788 O O . PHE A 1 97 ? 26.390 9.621 21.227 1.00 24.72 94 PHE A O 1
ATOM 796 N N . ASP A 1 98 ? 25.882 10.840 23.061 1.00 25.24 95 ASP A N 1
ATOM 797 C CA . ASP A 1 98 ? 27.245 11.363 23.247 1.00 23.85 95 ASP A CA 1
ATOM 798 C C . ASP A 1 98 ? 28.011 10.381 24.139 1.00 23.05 95 ASP A C 1
ATOM 799 O O . ASP A 1 98 ? 27.612 10.194 25.288 1.00 22.44 95 ASP A O 1
ATOM 804 N N . CYS A 1 99 ? 29.097 9.824 23.622 1.00 23.56 96 CYS A N 1
ATOM 805 C CA . CYS A 1 99 ? 29.902 8.809 24.338 1.00 25.14 96 CYS A CA 1
ATOM 806 C C . CYS A 1 99 ? 31.152 9.433 24.976 1.00 23.56 96 CYS A C 1
ATOM 807 O O . CYS A 1 99 ? 31.929 8.668 25.547 1.00 24.07 96 CYS A O 1
ATOM 810 N N . ASP A 1 100 ? 31.274 10.763 24.967 1.00 22.78 97 ASP A N 1
ATOM 811 C CA . ASP A 1 100 ? 32.352 11.483 25.697 1.00 24.46 97 ASP A CA 1
ATOM 812 C C . ASP A 1 100 ? 32.260 11.131 27.178 1.00 21.43 97 ASP A C 1
ATOM 813 O O . ASP A 1 100 ? 31.156 10.807 27.652 1.00 20.54 97 ASP A O 1
ATOM 818 N N . VAL A 1 101 ? 33.376 11.180 27.882 1.00 22.75 98 VAL A N 1
ATOM 819 C CA . VAL A 1 101 ? 33.440 10.615 29.257 1.00 23.17 98 VAL A CA 1
ATOM 820 C C . VAL A 1 101 ? 32.443 11.359 30.155 1.00 20.99 98 VAL A C 1
ATOM 821 O O . VAL A 1 101 ? 31.797 10.698 30.988 1.00 21.12 98 VAL A O 1
ATOM 825 N N . LYS A 1 102 ? 32.260 12.661 30.018 1.00 18.38 99 LYS A N 1
ATOM 826 C CA . LYS A 1 102 ? 31.327 13.373 30.928 1.00 20.32 99 LYS A CA 1
ATOM 827 C C . LYS A 1 102 ? 29.887 12.856 30.795 1.00 19.25 99 LYS A C 1
ATOM 828 O O . LYS A 1 102 ? 29.308 12.358 31.773 1.00 19.65 99 LYS A O 1
ATOM 834 N N . PRO A 1 103 ? 29.227 12.954 29.612 1.00 20.19 100 PRO A N 1
ATOM 835 C CA . PRO A 1 103 ? 27.831 12.517 29.483 1.00 18.94 100 PRO A CA 1
ATOM 836 C C . PRO A 1 103 ? 27.701 11.016 29.768 1.00 18.34 100 PRO A C 1
ATOM 837 O O . PRO A 1 103 ? 26.699 10.641 30.403 1.00 19.48 100 PRO A O 1
ATOM 841 N N . TYR A 1 104 ? 28.637 10.202 29.253 1.00 17.46 101 TYR A N 1
ATOM 842 C CA . TYR A 1 104 ? 28.619 8.732 29.476 1.00 18.48 101 TYR A CA 1
ATOM 843 C C . TYR A 1 104 ? 28.604 8.458 30.990 1.00 17.79 101 TYR A C 1
ATOM 844 O O . TYR A 1 104 ? 27.766 7.698 31.478 1.00 17.82 101 TYR A O 1
ATOM 853 N N . THR A 1 105 ? 29.554 9.030 31.741 1.00 17.19 102 THR A N 1
ATOM 854 C CA . THR A 1 105 ? 29.676 8.816 33.208 1.00 18.10 102 THR A CA 1
ATOM 855 C C . THR A 1 105 ? 28.372 9.218 33.890 1.00 17.09 102 THR A C 1
ATOM 856 O O . THR A 1 105 ? 27.832 8.477 34.745 1.00 18.35 102 THR A O 1
ATOM 860 N N . GLU A 1 106 ? 27.832 10.372 33.525 1.00 17.94 103 GLU A N 1
ATOM 861 C CA . GLU A 1 106 ? 26.580 10.867 34.163 1.00 18.80 103 GLU A CA 1
ATOM 862 C C . GLU A 1 106 ? 25.402 9.924 33.882 1.00 17.72 103 GLU A C 1
ATOM 863 O O . GLU A 1 106 ? 24.628 9.682 34.837 1.00 19.18 103 GLU A O 1
ATOM 869 N N . ARG A 1 107 ? 25.312 9.333 32.675 1.00 19.58 104 ARG A N 1
ATOM 870 C CA . ARG A 1 107 ? 24.248 8.323 32.365 1.00 20.16 104 ARG A CA 1
ATOM 871 C C . ARG A 1 107 ? 24.443 7.036 33.175 1.00 21.30 104 ARG A C 1
ATOM 872 O O . ARG A 1 107 ? 23.464 6.515 33.718 1.00 24.73 104 ARG A O 1
ATOM 880 N N . VAL A 1 108 ? 25.667 6.548 33.271 1.00 18.75 105 VAL A N 1
ATOM 881 C CA . VAL A 1 108 ? 25.967 5.225 33.873 1.00 18.87 105 VAL A CA 1
ATOM 882 C C . VAL A 1 108 ? 25.915 5.317 35.409 1.00 18.81 105 VAL A C 1
ATOM 883 O O . VAL A 1 108 ? 25.391 4.366 36.029 1.00 18.82 105 VAL A O 1
ATOM 887 N N . LEU A 1 109 ? 26.534 6.338 36.025 1.00 17.93 106 LEU A N 1
ATOM 888 C CA . LEU A 1 109 ? 26.611 6.499 37.495 1.00 18.94 106 LEU A CA 1
ATOM 889 C C . LEU A 1 109 ? 25.410 7.303 38.016 1.00 19.44 106 LEU A C 1
ATOM 890 O O . LEU A 1 109 ? 25.090 7.169 39.234 1.00 20.43 106 LEU A O 1
ATOM 895 N N . GLY A 1 110 ? 24.794 8.167 37.199 1.00 17.78 107 GLY A N 1
ATOM 896 C CA . GLY A 1 110 ? 23.571 8.894 37.602 1.00 17.96 107 GLY A CA 1
ATOM 897 C C . GLY A 1 110 ? 23.843 10.074 38.503 1.00 18.30 107 GLY A C 1
ATOM 898 O O . GLY A 1 110 ? 22.891 10.548 39.185 1.00 18.88 107 GLY A O 1
ATOM 899 N N . ARG A 1 111 ? 25.094 10.580 38.513 1.00 17.76 108 ARG A N 1
ATOM 900 C CA . ARG A 1 111 ? 25.502 11.733 39.352 1.00 17.78 108 ARG A CA 1
ATOM 901 C C . ARG A 1 111 ? 26.362 12.652 38.494 1.00 19.31 108 ARG A C 1
ATOM 902 O O . ARG A 1 111 ? 27.070 12.165 37.569 1.00 17.77 108 ARG A O 1
ATOM 910 N N . ARG A 1 112 ? 26.382 13.921 38.889 1.00 17.99 109 ARG A N 1
ATOM 911 C CA . ARG A 1 112 ? 27.154 14.985 38.197 1.00 20.62 109 ARG A CA 1
ATOM 912 C C . ARG A 1 112 ? 28.655 14.645 38.150 1.00 18.44 109 ARG A C 1
ATOM 913 O O . ARG A 1 112 ? 29.262 14.382 39.233 1.00 18.40 109 ARG A O 1
ATOM 921 N N . TRP A 1 113 ? 29.245 14.760 36.971 1.00 19.03 110 TRP A N 1
ATOM 922 C CA . TRP A 1 113 ? 30.681 14.438 36.721 1.00 18.13 110 TRP A CA 1
ATOM 923 C C . TRP A 1 113 ? 31.533 15.667 36.999 1.00 18.81 110 TRP A C 1
ATOM 924 O O . TRP A 1 113 ? 31.100 16.789 36.688 1.00 19.14 110 TRP A O 1
ATOM 935 N N . TYR A 1 114 ? 32.724 15.442 37.550 1.00 19.39 111 TYR A N 1
ATOM 936 C CA . TYR A 1 114 ? 33.740 16.493 37.785 1.00 19.54 111 TYR A CA 1
ATOM 937 C C . TYR A 1 114 ? 35.059 15.980 37.218 1.00 18.52 111 TYR A C 1
ATOM 938 O O . TYR A 1 114 ? 35.480 14.877 37.570 1.00 16.43 111 TYR A O 1
ATOM 947 N N . ASP A 1 115 ? 35.698 16.827 36.405 1.00 20.44 112 ASP A N 1
ATOM 948 C CA . ASP A 1 115 ? 37.082 16.617 35.922 1.00 20.47 112 ASP A CA 1
ATOM 949 C C . ASP A 1 115 ? 37.964 16.365 37.159 1.00 18.64 112 ASP A C 1
ATOM 950 O O . ASP A 1 115 ? 37.750 17.040 38.197 1.00 17.64 112 ASP A O 1
ATOM 955 N N . GLU A 1 116 ? 38.882 15.399 37.052 1.00 20.63 113 GLU A N 1
ATOM 956 C CA . GLU A 1 116 ? 39.922 15.123 38.080 1.00 23.23 113 GLU A CA 1
ATOM 957 C C . GLU A 1 116 ? 40.721 16.387 38.410 1.00 21.45 113 GLU A C 1
ATOM 958 O O . GLU A 1 116 ? 41.233 16.428 39.550 1.00 21.80 113 GLU A O 1
ATOM 964 N N . SER A 1 117 ? 40.790 17.395 37.518 1.00 19.98 114 SER A N 1
ATOM 965 C CA . SER A 1 117 ? 41.452 18.693 37.821 1.00 21.54 114 SER A CA 1
ATOM 966 C C . SER A 1 117 ? 40.784 19.396 39.016 1.00 22.20 114 SER A C 1
ATOM 967 O O . SER A 1 117 ? 41.404 20.303 39.604 1.00 21.36 114 SER A O 1
ATOM 970 N N . GLU A 1 118 ?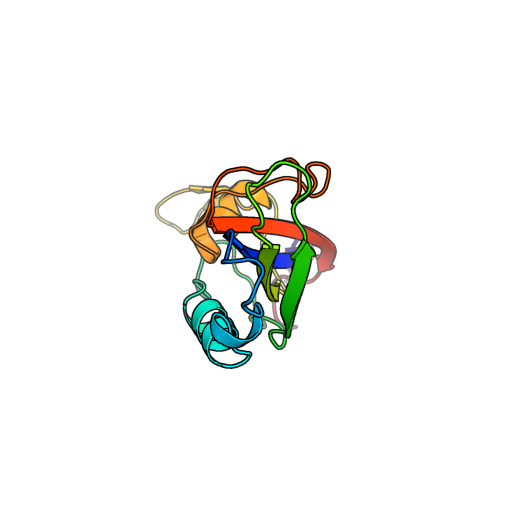 39.515 19.072 39.312 1.00 21.29 115 GLU A N 1
ATOM 971 C CA . GLU A 1 118 ? 38.765 19.603 40.475 1.00 21.18 115 GLU A CA 1
ATOM 972 C C . GLU A 1 118 ? 38.949 18.629 41.654 1.00 19.42 115 GLU A C 1
ATOM 973 O O . GLU A 1 118 ? 38.455 17.495 41.570 1.00 19.22 115 GLU A O 1
ATOM 979 N N . ALA A 1 119 ? 39.597 19.050 42.723 1.00 19.12 116 ALA A N 1
ATOM 980 C CA . ALA A 1 119 ? 39.885 18.197 43.889 1.00 18.70 116 ALA A CA 1
ATOM 981 C C . ALA A 1 119 ? 38.586 17.943 44.674 1.00 18.05 116 ALA A C 1
ATOM 982 O O . ALA A 1 119 ? 37.699 18.807 44.674 1.00 17.40 116 ALA A O 1
ATOM 984 N N . ASP A 1 120 ? 38.504 16.838 45.417 1.00 18.35 117 ASP A N 1
ATOM 985 C CA . ASP A 1 120 ? 37.362 16.606 46.336 1.00 19.86 117 ASP A CA 1
ATOM 986 C C . ASP A 1 120 ? 37.132 17.837 47.230 1.00 19.34 117 ASP A C 1
ATOM 987 O O . ASP A 1 120 ? 35.957 18.205 47.435 1.00 19.33 117 ASP A O 1
ATOM 992 N N . LYS A 1 121 ? 38.201 18.453 47.789 1.00 17.95 118 LYS A N 1
ATOM 993 C CA . LYS A 1 121 ? 38.033 19.564 48.771 1.00 20.50 118 LYS A CA 1
ATOM 994 C C . LYS A 1 121 ? 37.344 20.777 48.136 1.00 20.60 118 LYS A C 1
ATOM 995 O O . LYS A 1 121 ? 36.918 21.684 48.886 1.00 23.09 118 LYS A O 1
ATOM 1001 N N . ASP A 1 122 ? 37.372 20.873 46.811 1.00 18.63 119 ASP A N 1
ATOM 1002 C CA . ASP A 1 122 ? 36.783 21.997 46.046 1.00 21.27 119 ASP A CA 1
ATOM 1003 C C . ASP A 1 122 ? 35.423 21.594 45.414 1.00 21.87 119 ASP A C 1
ATOM 1004 O O . ASP A 1 122 ? 34.967 22.289 44.496 1.00 23.14 119 ASP A O 1
ATOM 1009 N N . ILE A 1 123 ? 34.819 20.492 45.851 1.00 20.08 120 ILE A N 1
ATOM 1010 C CA . ILE A 1 123 ? 33.510 19.992 45.336 1.00 21.00 120 ILE A CA 1
ATOM 1011 C C . ILE A 1 123 ? 32.555 20.022 46.520 1.00 22.99 120 ILE A C 1
ATOM 1012 O O . ILE A 1 123 ? 32.872 19.410 47.537 1.00 21.58 120 ILE A O 1
ATOM 1017 N N . TYR A 1 124 ? 31.390 20.656 46.334 1.00 23.61 121 TYR A N 1
ATOM 1018 C CA . TYR A 1 124 ? 30.479 20.923 47.477 1.00 26.77 121 TYR A CA 1
ATOM 1019 C C . TYR A 1 124 ? 29.119 20.218 47.325 1.00 28.09 121 TYR A C 1
ATOM 1020 O O . TYR A 1 124 ? 28.321 20.340 48.247 1.00 29.91 121 TYR A O 1
ATOM 1029 N N . VAL A 1 125 ? 28.855 19.486 46.245 1.00 24.98 122 VAL A N 1
ATOM 1030 C CA . VAL A 1 125 ? 27.631 18.638 46.131 1.00 26.04 122 VAL A CA 1
ATOM 1031 C C . VAL A 1 125 ? 27.963 17.336 46.863 1.00 26.40 122 VAL A C 1
ATOM 1032 O O . VAL A 1 125 ? 29.151 16.962 46.955 1.00 32.11 122 VAL A O 1
ATOM 1036 N N . GLY A 1 126 ? 26.995 16.668 47.419 1.00 26.74 123 GLY A N 1
ATOM 1037 C CA . GLY A 1 126 ? 27.368 15.527 48.280 1.00 21.49 123 GLY A CA 1
ATOM 1038 C C . GLY A 1 126 ? 27.758 14.319 47.412 1.00 21.53 123 GLY A C 1
ATOM 1039 O O . GLY A 1 126 ? 28.691 13.571 47.771 1.00 22.32 123 GLY A O 1
ATOM 1040 N N . TYR A 1 127 ? 27.007 14.089 46.336 1.00 17.22 124 TYR A N 1
ATOM 1041 C CA . TYR A 1 127 ? 27.134 12.892 45.485 1.00 16.60 124 TYR A CA 1
ATOM 1042 C C . TYR A 1 127 ? 27.618 13.338 44.134 1.00 18.91 124 TYR A C 1
ATOM 1043 O O . TYR A 1 127 ? 26.992 14.280 43.554 1.00 17.52 124 TYR A O 1
ATOM 1052 N N . TYR A 1 128 ? 28.640 12.655 43.593 1.00 16.69 125 TYR A N 1
ATOM 1053 C CA . TYR A 1 128 ? 29.202 13.046 42.276 1.00 16.18 125 TYR A CA 1
ATOM 1054 C C . TYR A 1 128 ? 29.966 11.852 41.699 1.00 17.32 125 TYR A C 1
ATOM 1055 O O . TYR A 1 128 ? 30.145 10.796 42.379 1.00 15.99 125 TYR A O 1
ATOM 1064 N N . SER A 1 129 ? 30.382 12.068 40.464 1.00 17.34 126 SER A N 1
ATOM 1065 C CA . SER A 1 129 ? 31.056 11.033 39.653 1.00 16.68 126 SER A CA 1
ATOM 1066 C C . SER A 1 129 ? 32.374 11.571 39.103 1.00 16.25 126 SER A C 1
ATOM 1067 O O . SER A 1 129 ? 32.555 12.801 38.940 1.00 16.18 126 SER A O 1
ATOM 1070 N N . ARG A 1 130 ? 33.279 10.635 38.867 1.00 16.70 127 ARG A N 1
ATOM 1071 C CA . ARG A 1 130 ? 34.551 10.810 38.137 1.00 17.25 127 ARG A CA 1
ATOM 1072 C C . ARG A 1 130 ? 34.523 9.836 36.953 1.00 17.58 127 ARG A C 1
ATOM 1073 O O . ARG A 1 130 ? 33.988 8.686 37.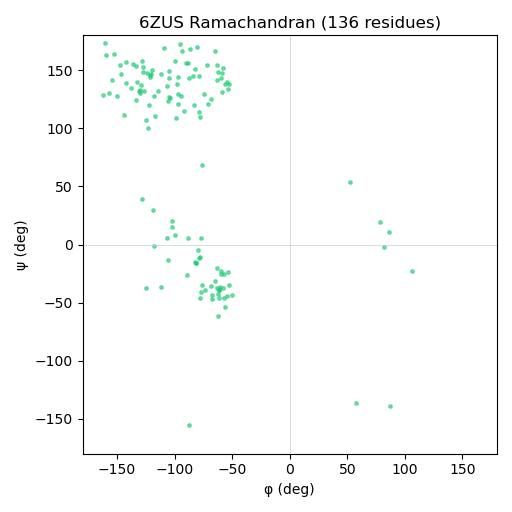070 1.00 17.55 127 ARG A O 1
ATOM 1081 N N . GLY A 1 131 ? 35.090 10.281 35.858 1.00 17.94 128 GLY A N 1
ATOM 1082 C CA . GLY A 1 131 ? 35.298 9.378 34.704 1.00 19.13 128 GLY A CA 1
ATOM 1083 C C . GLY A 1 131 ? 36.423 9.937 33.873 1.00 20.51 128 GLY A C 1
ATOM 1084 O O . GLY A 1 131 ? 36.397 11.153 33.562 1.00 21.11 128 GLY A O 1
ATOM 1085 N N . PHE A 1 132 ? 37.386 9.099 33.534 1.00 20.56 129 PHE A N 1
ATOM 1086 C CA . PHE A 1 132 ? 38.470 9.511 32.614 1.00 22.16 129 PHE A CA 1
ATOM 1087 C C . PHE A 1 132 ? 38.919 8.294 31.794 1.00 20.13 129 PHE A C 1
ATOM 1088 O O . PHE A 1 132 ? 38.799 7.143 32.223 1.00 19.62 129 PHE A O 1
ATOM 1096 N N . ILE A 1 133 ? 39.462 8.591 30.626 1.00 22.43 130 ILE A N 1
ATOM 1097 C CA . ILE A 1 133 ? 39.974 7.544 29.704 1.00 22.89 130 ILE A CA 1
ATOM 1098 C C . ILE A 1 133 ? 41.216 6.907 30.330 1.00 25.38 130 ILE A C 1
ATOM 1099 O O . ILE A 1 133 ? 42.200 7.610 30.625 1.00 26.07 130 ILE A 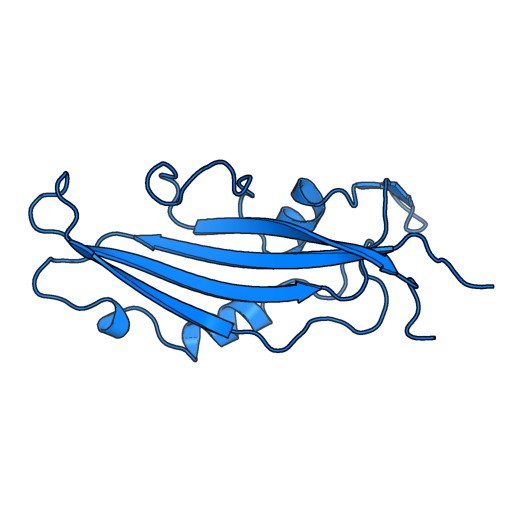O 1
ATOM 1104 N N . SER A 1 134 ? 41.210 5.597 30.479 1.00 24.89 131 SER A N 1
ATOM 1105 C CA . SER A 1 134 ? 42.368 4.853 31.007 1.00 24.44 131 SER A CA 1
ATOM 1106 C C . SER A 1 134 ? 43.085 4.081 29.863 1.00 29.36 131 SER A C 1
ATOM 1107 O O . SER A 1 134 ? 44.270 3.636 30.069 1.00 29.03 131 SER A O 1
ATOM 1110 N N . ASN A 1 135 ? 42.458 3.946 28.693 1.00 27.36 132 ASN A N 1
ATOM 1111 C CA . ASN A 1 135 ? 43.050 3.226 27.518 1.00 29.22 132 ASN A CA 1
ATOM 1112 C C . ASN A 1 135 ? 42.281 3.651 26.255 1.00 30.47 132 ASN A C 1
ATOM 1113 O O . ASN A 1 135 ? 41.077 3.654 26.325 1.00 31.55 132 ASN A O 1
ATOM 1118 N N . ASP A 1 136 ? 42.917 4.092 25.164 1.00 34.87 133 ASP A N 1
ATOM 1119 C CA . ASP A 1 136 ? 42.160 4.366 23.900 1.00 37.97 133 ASP A CA 1
ATOM 1120 C C . ASP A 1 136 ? 42.496 3.318 22.824 1.00 38.35 133 ASP A C 1
ATOM 1121 O O . ASP A 1 136 ? 43.387 2.481 23.014 1.00 38.50 133 ASP A O 1
ATOM 1126 N N . ASN A 1 137 ? 41.728 3.307 21.740 1.00 41.36 134 ASN A N 1
ATOM 1127 C CA . ASN A 1 137 ? 41.911 2.376 20.596 1.00 46.20 134 ASN A CA 1
ATOM 1128 C C . ASN A 1 137 ? 41.961 0.944 21.128 1.00 43.47 134 ASN A C 1
ATOM 1129 O O . ASN A 1 137 ? 42.945 0.240 20.837 1.00 48.60 134 ASN A O 1
ATOM 1134 N N . VAL A 1 138 ? 40.939 0.549 21.893 1.00 31.77 135 VAL A N 1
ATOM 1135 C CA . VAL A 1 138 ? 40.678 -0.873 22.234 1.00 29.31 135 VAL A CA 1
ATOM 1136 C C . VAL A 1 138 ? 39.575 -1.391 21.294 1.00 24.19 135 VAL A C 1
ATOM 1137 O O . VAL A 1 138 ? 38.823 -0.595 20.738 1.00 24.75 135 VAL A O 1
ATOM 1141 N N . HIS A 1 139 ? 39.490 -2.694 21.114 1.00 24.87 136 HIS A N 1
ATOM 1142 C CA . HIS A 1 139 ? 38.369 -3.327 20.374 1.00 25.81 136 HIS A CA 1
ATOM 1143 C C . HIS A 1 139 ? 37.053 -2.986 21.099 1.00 24.36 136 HIS A C 1
ATOM 1144 O O . HIS A 1 139 ? 37.021 -3.006 22.370 1.00 26.00 136 HIS A O 1
ATOM 1151 N N . CYS A 1 140 ? 35.985 -2.772 20.333 1.00 23.99 137 CYS A N 1
ATOM 1152 C CA . CYS A 1 140 ? 34.628 -2.628 20.898 1.00 24.16 137 CYS A CA 1
ATOM 1153 C C . CYS A 1 140 ? 34.119 -4.020 21.293 1.00 22.21 137 CYS A C 1
ATOM 1154 O O . CYS A 1 140 ? 33.368 -4.115 22.306 1.00 21.35 137 CYS A O 1
ATOM 1157 N N . GLY A 1 141 ? 34.499 -5.059 20.516 1.00 20.32 138 GLY A N 1
ATOM 1158 C CA . GLY A 1 141 ? 34.095 -6.432 20.811 1.00 19.72 138 GLY A CA 1
ATOM 1159 C C . GLY A 1 141 ? 35.036 -7.106 21.775 1.00 20.92 138 GLY A C 1
ATOM 1160 O O . GLY A 1 141 ? 36.107 -6.570 22.035 1.00 23.24 138 GLY A O 1
ATOM 1161 N N . SER A 1 142 ? 34.625 -8.259 22.288 1.00 22.15 139 SER A N 1
ATOM 1162 C CA . SER A 1 142 ? 35.438 -9.060 23.227 1.00 25.70 139 SER A CA 1
ATOM 1163 C C . SER A 1 142 ? 36.526 -9.813 22.426 1.00 29.31 139 SER A C 1
ATOM 1164 O O . SER A 1 142 ? 37.426 -10.391 23.063 1.00 29.37 139 SER A O 1
ATOM 1167 N N . GLN A 1 143 ? 36.422 -9.818 21.090 1.00 28.83 140 GLN A N 1
ATOM 1168 C CA . GLN A 1 143 ? 37.440 -10.356 20.154 1.00 30.65 140 GLN A CA 1
ATOM 1169 C C . GLN A 1 143 ? 37.880 -9.283 19.155 1.00 30.90 140 GLN A C 1
ATOM 1170 O O . GLN A 1 143 ? 39.026 -9.569 18.670 1.00 29.43 140 GLN A O 1
#

Sequence (143 aa):
GHMMLDCKAVALKWVHQFRRIPGGDNCNFYCSYYDSLYQQFNLWKKNDACQGADGFSTAIPKIQEAPCSDCPGSKTCICSVQATAWRVRNGKWFDGQQWFDCDVKPYTERVLGRRWYDESEADKDIYVGYYSRGFISNDNVHCGSQ

Solvent-accessible surface area: 8071 Å² total; per-residue (Å²): 124,116,92,98,70,0,4,5,0,20,2,35,10,0,39,14,40,109,6,82,30,78,39,55,0,107,133,111,13,52,128,107,43,5,57,121,54,16,96,135,9,110,76,133,14,27,0,22,21,31,77,29,32,25,103,2,104,21,85,66,64,78,53,114,28,121,148,28,137,59,20,32,19,0,18,1,0,0,62,8,27,0,116,46,0,47,56,35,137,75,85,66,56,165,106,170,38,44,0,79,28,96,33,0,0,49,56,3,14,56,87,143,42,16,64,88,101,78,44,32,155,68,3,176,60,31,84,0,0,9,4,96,85,64,82,61,114,23,64,12,33,72,172

Secondary structure (DSSP, 8-state):
-----EEEEEEEEEEEEEEETTS-GGGT--HHHHHHHHHHS-S--TTB-SS-BPPPEEEEEEEE-TTSSSEEEEEEEEEEEEEEEE-SEEE-SSSEEE-SHHHHHHHHH-S-B--TTS-GGG--SSEEEEEEEEEEEE-SS--

Organism: Passalora fulva (NCBI:txid5499)

Radius of gyration: 17.05 Å; Cα contacts (8 Å, |Δi|>4): 321; chains: 1; bounding box: 27×35×57 Å

B-factor: mean 29.69, std 12.69, range [15.26, 116.68]